Protein 6YXE (pdb70)

InterPro domains:
  IPR001841 Zinc finger, RING-type [PS50089] (41-82)
  IPR001841 Zinc finger, RING-type [SM00184] (41-81)
  IPR001870 B30.2/SPRY domain [PS50188] (305-500)
  IPR003877 SPRY domain [PF00622] (377-482)
  IPR003877 SPRY domain [SM00449] (375-500)
  IPR003879 Butyrophylin-like, SPRY domain [PR01407] (321-338)
  IPR003879 Butyrophylin-like, SPRY domain [PR01407] (338-355)
  IPR003879 Butyrophylin-like, SPRY domain [PR01407] (360-384)
  IPR003879 Butyrophylin-like, SPRY domain [PR01407] (390-403)
  IPR003879 Butyrophylin-like, SPRY domain [PR01407] (434-458)
  IPR003879 Butyrophylin-like, SPRY domain [PR01407] (464-482)
  IPR006574 SPRY-associated [PF13765] (325-373)
  IPR006574 SPRY-associated [SM00589] (322-374)
  IPR013083 Zinc finger, RING/FYVE/PHD-type [G3DSA:3.30.40.10] (24-112)
  IPR013320 Concanavalin A-like lectin/glucanase domain superfamily [SSF49899] (317-498)
  IPR017907 Zinc finger, RING-type, conserved site [PS00518] (56-65)
  IPR043136 B30.2/SPRY domain superfamily [G3DSA:2.60.120.920] (323-500)
  IPR050143 Tripartite motif-containing [PTHR24103] (38-493)

Solvent-accessible surface area: 10892 Å² total; per-residue (Å²): 157,182,98,174,105,85,63,100,58,54,49,87,61,76,33,138,131,10,49,1,55,59,57,119,80,63,12,59,84,1,11,63,0,55,38,38,68,29,0,8,50,65,27,0,58,34,28,18,123,1,70,6,104,45,45,51,0,22,91,58,136,88,124,1,119,110,142,80,24,67,113,32,79,81,18,51,138,84,14,100,141,31,126,139,76,91,126,164,176,109,103,114,48,125,134,8,51,0,56,63,58,116,82,73,14,61,80,0,17,62,1,78,44,37,69,30,0,8,53,65,28,0,48,70,23,21,174,131,89,23,102,77,48,3,0,20,89,49,72,123,106,7,124,112,142,83,29,65,112,30,76,85,16,51,135,83,18,144,78,75,192

Sequence (161 aa):
SITHLPSKVVIQDITMELHCPLCNDWFRDPLMLSCGHNFCEACIQDFWRLQAKETFCPECKMLCQYNNCTFNPVLDKLVEKIKKLPLLKQDITMELHCPLCNDWFRDPLMLSCGHNFCEACIQDFWRLQAKETFCPECKMLCQYNNNCTFNPVLDKLVEKIK

Radius of gyration: 19.83 Å; Cα contacts (8 Å, |Δi|>4): 208; chains: 2; bounding box: 43×44×50 Å

B-factor: mean 54.12, std 20.44, range [28.88, 136.68]

Organism: Homo sapiens (NCBI:txid9606)

Secondary structure (DSSP, 8-state):
--S---HHHHHHHHHHHTB-TTTSSB-SSEEE-TTS-EEEHHHHHHHHHHT-SS-B-TTT--B--GGG-EE-HHHHHHHHHHTT-----/-HHHHHTB-TTTSSB-SSEEE-TTS-EEEHHHHHHHHHHH-SS-B-TTT--B--GGG-EE-HHHHHHHHHH-

Structure (mmCIF, N/CA/C/O backbone):
data_6YXE
#
_entry.id   6YXE
#
_cell.length_a   109.965
_cell.length_b   109.965
_cell.length_c   90.135
_cell.angle_alpha   90.000
_cell.angle_beta   90.000
_cell.angle_gamma   120.000
#
_symmetry.space_group_name_H-M   'H 3 2'
#
loop_
_entity.id
_entity.type
_entity.pdbx_description
1 polymer 'E3 ubiquitin-protein ligase TRIM69'
2 non-polymer 'ZINC ION'
3 water water
#
loop_
_atom_site.group_PDB
_atom_site.id
_atom_site.type_symbol
_atom_site.label_atom_id
_atom_site.label_alt_id
_atom_site.label_comp_id
_atom_site.label_asym_id
_atom_site.label_entity_id
_atom_site.label_seq_id
_atom_site.pdbx_PDB_ins_code
_atom_site.Cartn_x
_atom_site.Cartn_y
_atom_site.Cartn_z
_atom_site.occupancy
_atom_site.B_iso_or_equiv
_atom_site.auth_seq_id
_atom_site.auth_comp_id
_atom_site.auth_asym_id
_atom_site.auth_atom_id
_atom_site.pdbx_PDB_model_num
ATOM 1 N N . SER A 1 40 ? 31.313 26.621 46.350 1.00 85.42 22 SER A N 1
ATOM 2 C CA . SER A 1 40 ? 32.710 26.153 46.572 1.00 85.93 22 SER A CA 1
ATOM 3 C C . SER A 1 40 ? 33.678 27.325 46.841 1.00 85.66 22 SER A C 1
ATOM 4 O O . SER A 1 40 ? 33.589 28.388 46.208 1.00 84.02 22 SER A O 1
ATOM 7 N N . ILE A 1 41 ? 34.621 27.093 47.751 1.00 85.24 23 ILE A N 1
ATOM 8 C CA . ILE A 1 41 ? 35.540 28.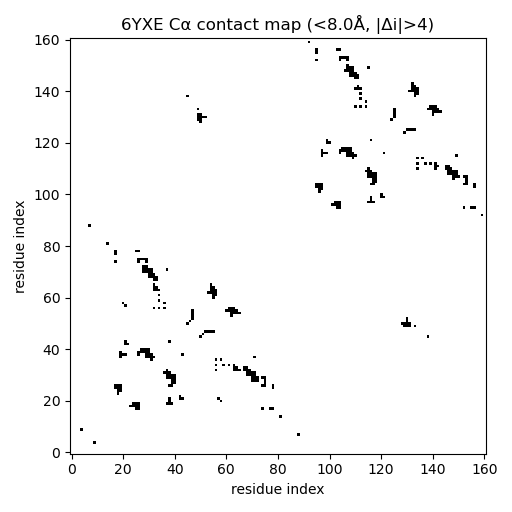112 48.248 1.00 85.45 23 ILE A CA 1
ATOM 9 C C . ILE A 1 41 ? 37.007 27.686 48.047 1.00 83.76 23 ILE A C 1
ATOM 10 O O . ILE A 1 41 ? 37.916 28.186 48.702 1.00 84.36 23 ILE A O 1
ATOM 15 N N . THR A 1 42 ? 37.242 26.795 47.087 1.00 82.26 24 THR A N 1
ATOM 16 C CA . THR A 1 42 ? 38.598 26.346 46.767 1.00 82.09 24 THR A CA 1
ATOM 17 C C . THR A 1 42 ? 39.088 26.989 45.467 1.00 74.85 24 THR A C 1
ATOM 18 O O . THR A 1 42 ? 38.308 27.162 44.536 1.00 70.38 24 THR A O 1
ATOM 22 N N . HIS A 1 43 ? 40.376 27.354 45.438 1.00 73.29 25 HIS A N 1
ATOM 23 C CA . HIS A 1 43 ? 41.060 27.746 44.200 1.00 68.27 25 HIS A CA 1
ATOM 24 C C . HIS A 1 43 ? 41.032 26.570 43.195 1.00 65.22 25 HIS A C 1
ATOM 25 O O . HIS A 1 43 ? 41.059 25.403 43.614 1.00 67.93 25 HIS A O 1
ATOM 32 N N . LEU A 1 44 ? 40.893 26.871 41.901 1.00 58.81 26 LEU A N 1
ATOM 33 C CA . LEU A 1 44 ? 40.820 25.826 40.854 1.00 55.81 26 LEU A CA 1
ATOM 34 C C . LEU A 1 44 ? 41.881 26.064 39.766 1.00 53.07 26 LEU A C 1
ATOM 35 O O . LEU A 1 44 ? 42.196 27.227 39.470 1.00 49.98 26 LEU A O 1
ATOM 40 N N . PRO A 1 45 ? 42.463 24.966 39.190 1.00 52.71 27 PRO A N 1
ATOM 41 C CA . PRO A 1 45 ? 43.414 25.141 38.067 1.00 50.97 27 PRO A CA 1
ATOM 42 C C . PRO A 1 45 ? 42.763 25.863 36.896 1.00 46.24 27 PRO A C 1
ATOM 43 O O . PRO A 1 45 ? 41.628 25.569 36.572 1.00 44.35 27 PRO A O 1
ATOM 47 N N . SER A 1 46 ? 43.459 26.818 36.282 1.00 44.93 28 SER A N 1
ATOM 48 C CA . SER A 1 46 ? 42.903 27.611 35.180 1.00 43.02 28 SER A CA 1
ATOM 49 C C . SER A 1 46 ? 42.240 26.771 34.086 1.00 41.98 28 SER A C 1
ATOM 50 O O . SER A 1 46 ? 41.147 27.061 33.632 1.00 38.71 28 SER A O 1
ATOM 53 N N . LYS A 1 47 ? 42.923 25.704 33.707 1.00 43.22 29 LYS A N 1
ATOM 54 C CA . LYS A 1 47 ? 42.467 24.820 32.669 1.00 43.52 29 LYS A CA 1
ATOM 55 C C . LYS A 1 47 ? 41.193 24.083 33.069 1.00 41.47 29 LYS A C 1
ATOM 56 O O . LYS A 1 47 ? 40.277 23.904 32.249 1.00 38.74 29 LYS A O 1
ATOM 62 N N . VAL A 1 48 ? 41.131 23.692 34.336 1.00 41.67 30 VAL A N 1
ATOM 63 C CA . VAL A 1 48 ? 39.929 23.080 34.883 1.00 40.66 30 VAL A CA 1
ATOM 64 C C . VAL A 1 48 ? 38.752 24.058 34.825 1.00 37.32 30 VAL A C 1
ATOM 65 O O . VAL A 1 48 ? 37.653 23.679 34.421 1.00 35.42 30 VAL A O 1
ATOM 69 N N . VAL A 1 49 ? 38.993 25.324 35.144 1.00 36.26 31 VAL A N 1
ATOM 70 C CA . VAL A 1 49 ? 37.893 26.300 35.112 1.00 34.78 31 VAL A CA 1
ATOM 71 C C . VAL A 1 49 ? 37.390 26.483 33.675 1.00 33.59 31 VAL A C 1
ATOM 72 O O . VAL A 1 49 ? 36.168 26.564 33.419 1.00 31.93 31 VAL A O 1
ATOM 76 N N . ILE A 1 50 ? 38.319 26.565 32.716 1.00 34.46 32 ILE A N 1
ATOM 77 C CA . ILE A 1 50 ? 37.903 26.755 31.320 1.00 33.42 32 ILE A CA 1
ATOM 78 C C . ILE A 1 50 ? 37.075 25.546 30.892 1.00 33.00 32 ILE A C 1
ATOM 79 O O . ILE A 1 50 ? 36.052 25.678 30.277 1.00 31.36 32 ILE A O 1
ATOM 84 N N . GLN A 1 51 ? 37.571 24.358 31.181 1.00 35.90 33 GLN A N 1
ATOM 85 C CA . GLN A 1 51 ? 36.831 23.143 30.880 1.00 37.18 33 GLN A CA 1
ATOM 86 C C . GLN A 1 51 ? 35.446 23.114 31.537 1.00 36.50 33 GLN A C 1
ATOM 87 O O . GLN A 1 51 ? 34.477 22.699 30.884 1.00 35.30 33 GLN A O 1
ATOM 93 N N . ASP A 1 52 ? 35.331 23.541 32.803 1.00 37.74 34 ASP A N 1
ATOM 94 C CA . ASP A 1 52 ? 34.005 23.598 33.470 1.00 38.84 34 ASP A CA 1
ATOM 95 C C . ASP A 1 52 ? 33.059 24.537 32.763 1.00 35.54 34 ASP A C 1
ATOM 96 O O . ASP A 1 52 ? 31.903 24.205 32.526 1.00 33.22 34 ASP A O 1
ATOM 101 N N . ILE A 1 53 ? 33.571 25.706 32.416 1.00 34.63 35 ILE A N 1
ATOM 102 C CA . ILE A 1 53 ? 32.785 26.680 31.650 1.00 33.70 35 ILE A CA 1
ATOM 103 C C . ILE A 1 53 ? 32.312 26.128 30.316 1.00 32.92 35 ILE A C 1
ATOM 104 O O . ILE A 1 53 ? 31.161 26.332 29.913 1.00 31.47 35 ILE A O 1
ATOM 109 N N . THR A 1 54 ? 33.206 25.421 29.654 1.00 33.52 36 THR A N 1
ATOM 110 C CA . THR A 1 54 ? 32.920 24.792 28.361 1.00 33.58 36 THR A CA 1
ATOM 111 C C . THR A 1 54 ? 31.859 23.712 28.481 1.00 34.25 36 THR A C 1
ATOM 112 O O . THR A 1 54 ? 30.980 23.639 27.629 1.00 34.88 36 THR A O 1
ATOM 116 N N . MET A 1 55 ? 31.922 22.874 29.510 1.00 37.00 37 MET A N 1
ATOM 117 C CA . MET A 1 55 ? 30.878 21.847 29.766 1.00 39.68 37 MET A CA 1
ATOM 118 C C . MET A 1 55 ? 29.522 22.543 29.931 1.00 36.93 37 MET A C 1
ATOM 119 O O . MET A 1 55 ? 28.539 22.072 29.402 1.00 36.21 37 MET A O 1
ATOM 124 N N . GLU A 1 56 ? 29.470 23.692 30.597 1.00 34.66 38 GLU A N 1
ATOM 125 C CA . GLU A 1 56 ? 28.203 24.419 30.783 1.00 35.10 38 GLU A CA 1
ATOM 126 C C . GLU A 1 56 ? 27.651 25.004 29.507 1.00 32.77 38 GLU A C 1
ATOM 127 O O . GLU A 1 56 ? 26.486 25.323 29.484 1.00 31.68 38 GLU A O 1
ATOM 133 N N . LEU A 1 57 ? 28.473 25.134 28.457 1.00 31.11 39 LEU A N 1
ATOM 134 C CA . LEU A 1 57 ? 28.016 25.666 27.194 1.00 30.63 39 LEU A CA 1
ATOM 135 C C . LEU A 1 57 ? 27.813 24.567 26.141 1.00 30.81 39 LEU A C 1
ATOM 136 O O . LEU A 1 57 ? 27.668 24.855 24.959 1.00 29.78 39 LEU A O 1
ATOM 141 N N . HIS A 1 58 ? 27.811 23.320 26.596 1.00 31.46 40 HIS A N 1
ATOM 142 C CA . HIS A 1 58 ? 27.513 22.144 25.761 1.00 32.40 40 HIS A CA 1
ATOM 143 C C . HIS A 1 58 ? 26.135 21.594 26.098 1.00 32.46 40 HIS A C 1
ATOM 144 O O . HIS A 1 58 ? 25.778 21.435 27.254 1.00 31.27 40 HIS A O 1
ATOM 151 N N . CYS A 1 59 ? 25.370 21.311 25.045 1.00 33.02 41 CYS A N 1
ATOM 152 C CA . CYS A 1 59 ? 24.055 20.699 25.150 1.00 33.63 41 CYS A CA 1
ATOM 153 C C . CYS A 1 59 ? 24.203 19.245 25.628 1.00 35.98 41 CYS A C 1
ATOM 154 O O . CYS A 1 59 ? 24.960 18.476 25.044 1.00 37.23 41 CYS A O 1
ATOM 157 N N . PRO A 1 60 ? 23.473 18.855 26.695 1.00 37.11 42 PRO A N 1
ATOM 158 C CA . PRO A 1 60 ? 23.588 17.450 27.131 1.00 40.07 42 PRO A CA 1
ATOM 159 C C . PRO A 1 60 ? 22.961 16.415 26.214 1.00 40.92 42 PRO A C 1
ATOM 160 O O . PRO A 1 60 ? 23.263 15.252 26.346 1.00 43.31 42 PRO A O 1
ATOM 164 N N . LEU A 1 61 ? 22.084 16.806 25.317 1.00 40.37 43 LEU A N 1
ATOM 165 C CA . LEU A 1 61 ? 21.482 15.847 24.372 1.00 41.72 43 LEU A CA 1
ATOM 166 C C . LEU A 1 61 ? 22.445 15.502 23.241 1.00 42.13 43 LEU A C 1
ATOM 167 O O . LEU A 1 61 ? 22.617 14.338 22.968 1.00 43.71 43 LEU A O 1
ATOM 172 N N . CYS A 1 62 ? 23.067 16.498 22.607 1.00 40.98 44 CYS A N 1
ATOM 173 C CA . CYS A 1 62 ? 23.976 16.232 21.484 1.00 42.49 44 CYS A CA 1
ATOM 174 C C . CYS A 1 62 ? 25.458 16.259 21.859 1.00 43.31 44 CYS A C 1
ATOM 175 O O . CYS A 1 62 ? 26.285 15.814 21.044 1.00 45.11 44 CYS A O 1
ATOM 178 N N . ASN A 1 63 ? 25.805 16.784 23.043 1.00 42.29 45 ASN A N 1
ATOM 179 C CA . ASN A 1 63 ? 27.204 16.881 23.502 1.00 42.84 45 ASN A CA 1
ATOM 180 C C . ASN A 1 63 ? 28.068 17.803 22.595 1.00 40.81 45 ASN A C 1
ATOM 181 O O . ASN A 1 63 ? 29.279 17.662 22.519 1.00 40.21 45 ASN A O 1
ATOM 186 N N . ASP A 1 64 ? 27.414 18.738 21.908 1.00 38.90 46 ASP A N 1
ATOM 187 C CA . ASP A 1 64 ? 28.062 19.764 21.115 1.00 38.09 46 ASP A CA 1
ATOM 188 C C . ASP A 1 64 ? 27.689 21.099 21.705 1.00 35.44 46 ASP A C 1
ATOM 189 O O . ASP A 1 64 ? 26.879 21.145 22.636 1.00 34.57 46 ASP A O 1
ATOM 194 N N . TRP A 1 65 ? 28.284 22.184 21.179 1.00 33.79 47 TRP A N 1
ATOM 195 C CA . TRP A 1 65 ? 27.973 23.533 21.617 1.00 32.38 47 TRP A CA 1
ATOM 196 C C . TRP A 1 65 ? 26.499 23.813 21.477 1.00 32.95 47 TRP A C 1
ATOM 197 O O . TRP A 1 65 ? 25.922 23.447 20.478 1.00 32.48 47 TRP A O 1
ATOM 208 N N . PHE A 1 66 ? 25.885 24.493 22.436 1.00 32.27 48 PHE A N 1
ATOM 209 C CA . PHE A 1 66 ? 24.492 24.945 22.241 1.00 32.61 48 PHE A CA 1
ATOM 210 C C . PHE A 1 66 ? 24.351 25.658 20.917 1.00 33.62 48 PHE A C 1
ATOM 211 O O . PHE A 1 66 ? 25.188 26.497 20.593 1.00 32.87 48 PHE A O 1
ATOM 219 N N . ARG A 1 67 ? 23.300 25.306 20.164 1.00 34.53 49 ARG A N 1
ATOM 220 C CA . ARG A 1 67 ? 22.883 26.050 18.966 1.00 35.77 49 ARG A CA 1
ATOM 221 C C . ARG A 1 67 ? 21.376 26.379 19.113 1.00 35.03 49 ARG A C 1
ATOM 222 O O . ARG A 1 67 ? 20.556 25.480 19.299 1.00 33.06 49 ARG A O 1
ATOM 224 N N . ASP A 1 68 ? 21.041 27.675 19.104 1.00 34.76 50 ASP A N 1
ATOM 225 C CA . ASP A 1 68 ? 19.667 28.182 19.386 1.00 35.21 50 ASP A CA 1
ATOM 226 C C . ASP A 1 68 ? 19.045 27.505 20.627 1.00 34.07 50 ASP A C 1
ATOM 227 O O . ASP A 1 68 ? 17.970 26.890 20.533 1.00 33.67 50 ASP A O 1
ATOM 232 N N . PRO A 1 69 ? 19.734 27.588 21.775 1.00 32.35 51 PRO A N 1
ATOM 233 C CA . PRO A 1 69 ? 19.289 26.901 22.960 1.00 33.03 51 PRO A CA 1
ATOM 234 C C . PRO A 1 69 ? 17.957 27.435 23.438 1.00 34.21 51 PRO A C 1
ATOM 235 O O . PRO A 1 69 ? 17.719 28.653 23.353 1.00 35.74 51 PRO A O 1
ATOM 239 N N . LEU A 1 70 ? 17.106 26.512 23.862 1.00 34.69 52 LEU A N 1
ATOM 240 C CA . LEU A 1 70 ? 15.884 26.805 24.557 1.00 36.76 52 LEU A CA 1
ATOM 241 C C . LEU A 1 70 ? 16.122 26.460 25.999 1.00 35.64 52 LEU A C 1
ATOM 242 O O . LEU A 1 70 ? 16.731 25.429 26.302 1.00 33.78 52 LEU A O 1
ATOM 247 N N . MET A 1 71 ? 15.554 27.281 26.867 1.00 37.29 53 MET A N 1
ATOM 248 C CA . MET A 1 71 ? 15.484 26.996 28.285 1.00 38.71 53 MET A CA 1
ATOM 249 C C . MET A 1 71 ? 14.100 26.480 28.630 1.00 40.81 53 MET A C 1
ATOM 250 O O . MET A 1 71 ? 13.115 27.095 28.247 1.00 41.02 53 MET A O 1
ATOM 255 N N . LEU A 1 72 ? 14.044 25.376 29.379 1.00 42.31 54 LEU A N 1
ATOM 256 C CA . LEU A 1 72 ? 12.774 24.803 29.803 1.00 46.27 54 LEU A CA 1
ATOM 257 C C . LEU A 1 72 ? 12.401 25.399 31.136 1.00 48.75 54 LEU A C 1
ATOM 258 O O . LEU A 1 72 ? 13.217 26.108 31.764 1.00 48.22 54 LEU A O 1
ATOM 263 N N . SER A 1 73 ? 11.186 25.085 31.575 1.00 51.15 55 SER A N 1
ATOM 264 C CA . SER A 1 73 ? 10.635 25.650 32.799 1.00 55.50 55 SER A CA 1
ATOM 265 C C . SER A 1 73 ? 11.501 25.359 34.043 1.00 54.63 55 SER A C 1
ATOM 266 O O . SER A 1 73 ? 11.465 26.117 35.002 1.00 57.72 55 SER A O 1
ATOM 269 N N . CYS A 1 74 ? 12.230 24.248 34.028 1.00 51.85 56 CYS A N 1
ATOM 270 C CA . CYS A 1 74 ? 13.115 23.894 35.124 1.00 52.01 56 CYS A CA 1
ATOM 271 C C . CYS A 1 74 ? 14.439 24.679 35.133 1.00 49.16 56 CYS A C 1
ATOM 272 O O . CYS A 1 74 ? 15.144 24.594 36.101 1.00 51.31 56 CYS A O 1
ATOM 275 N N . GLY A 1 75 ? 14.791 25.397 34.068 1.00 45.86 57 GLY A N 1
ATOM 276 C CA . G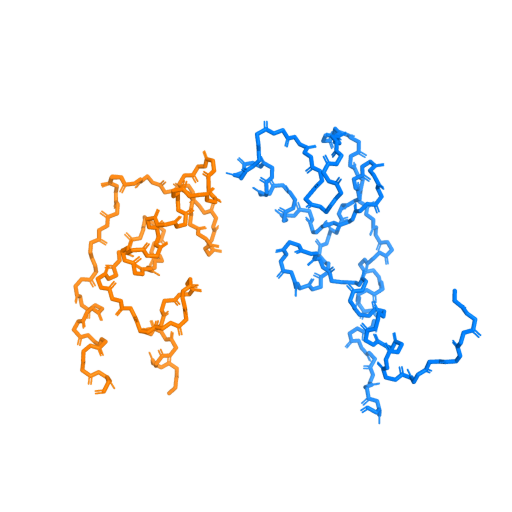LY A 1 75 ? 16.046 26.130 33.990 1.00 43.05 57 GLY A CA 1
ATOM 277 C C . GLY A 1 75 ? 17.162 25.469 33.198 1.00 40.12 57 GLY A C 1
ATOM 278 O O . GLY A 1 75 ? 18.190 26.125 32.918 1.00 37.58 57 GLY A O 1
ATOM 279 N N . HIS A 1 76 ? 16.981 24.190 32.828 1.00 40.65 58 HIS A N 1
ATOM 280 C CA . HIS A 1 76 ? 17.901 23.524 31.906 1.00 39.16 58 HIS A CA 1
ATOM 281 C C . HIS A 1 76 ? 17.709 23.968 30.453 1.00 37.14 58 HIS A C 1
ATOM 282 O O . HIS A 1 76 ? 16.626 24.372 30.040 1.00 37.80 58 HIS A O 1
ATOM 289 N N . ASN A 1 77 ? 18.805 23.879 29.722 1.00 34.75 59 ASN A N 1
ATOM 290 C CA . ASN A 1 77 ? 18.961 24.378 28.361 1.00 33.09 59 ASN A CA 1
ATOM 291 C C . ASN A 1 77 ? 19.360 23.227 27.442 1.00 32.45 59 ASN A C 1
ATOM 292 O O . ASN A 1 77 ? 20.143 22.357 27.838 1.00 32.32 59 ASN A O 1
ATOM 297 N N . PHE A 1 78 ? 18.831 23.252 26.223 1.00 32.43 60 PHE A N 1
ATOM 298 C CA . PHE A 1 78 ? 19.152 22.281 25.146 1.00 32.70 60 PHE A CA 1
ATOM 299 C C . PHE A 1 78 ? 19.051 22.999 23.819 1.00 31.56 60 PHE A C 1
ATOM 300 O O . PHE A 1 78 ? 18.221 23.911 23.707 1.00 32.52 60 PHE A O 1
ATOM 308 N N . CYS A 1 79 ? 19.802 22.582 22.802 1.00 30.54 61 CYS A N 1
ATOM 309 C CA . CYS A 1 79 ? 19.568 23.117 21.446 1.00 31.04 61 CYS A CA 1
ATOM 310 C C . CYS A 1 79 ? 18.082 22.981 21.125 1.00 31.82 61 CYS A C 1
ATOM 311 O O . CYS A 1 79 ? 17.464 21.975 21.468 1.00 32.23 61 CYS A O 1
ATOM 314 N N . GLU A 1 80 ? 17.506 23.990 20.500 1.00 32.33 62 GLU A N 1
ATOM 315 C CA . GLU A 1 80 ? 16.114 23.922 20.079 1.00 34.62 62 GLU A CA 1
ATOM 316 C C . GLU A 1 80 ? 15.796 22.627 19.335 1.00 34.84 62 GLU A C 1
ATOM 317 O O . GLU A 1 80 ? 14.833 21.952 19.675 1.00 35.71 62 GLU A O 1
ATOM 323 N N . ALA A 1 81 ? 16.600 22.292 18.328 1.00 33.83 63 ALA A N 1
ATOM 324 C CA . ALA A 1 81 ? 16.419 21.089 17.508 1.00 34.79 63 ALA A CA 1
ATOM 325 C C . ALA A 1 81 ? 16.511 19.806 18.325 1.00 34.90 63 ALA A C 1
ATOM 326 O O . ALA A 1 81 ? 15.741 18.870 18.113 1.00 34.97 63 ALA A O 1
ATOM 328 N N . CYS A 1 82 ? 17.411 19.800 19.310 1.00 34.49 64 CYS A N 1
ATOM 329 C CA . CYS A 1 82 ? 17.655 18.632 20.144 1.00 35.23 64 CYS A CA 1
ATOM 330 C C . CYS A 1 82 ? 16.467 18.331 21.034 1.00 36.61 64 CYS A C 1
ATOM 331 O O . CYS A 1 82 ? 15.982 17.209 21.074 1.00 38.86 64 CYS A O 1
ATOM 334 N N . ILE A 1 83 ? 15.968 19.333 21.745 1.00 37.11 65 ILE A N 1
ATOM 335 C CA . ILE A 1 83 ? 14.855 19.088 22.657 1.00 38.55 65 ILE A CA 1
ATOM 336 C C . ILE A 1 83 ? 13.549 18.824 21.881 1.00 39.88 65 ILE A C 1
ATOM 337 O O . ILE A 1 83 ? 12.769 17.955 22.262 1.00 40.27 65 ILE A O 1
ATOM 342 N N . GLN A 1 84 ? 13.328 19.547 20.787 1.00 40.29 66 GLN A N 1
ATOM 343 C CA . GLN A 1 84 ? 12.176 19.264 19.912 1.00 42.29 66 GLN A CA 1
ATOM 344 C C . GLN A 1 84 ? 12.191 17.847 19.367 1.00 42.42 66 GLN A C 1
ATOM 345 O O . GLN A 1 84 ? 11.153 17.191 19.386 1.00 43.93 66 GLN A O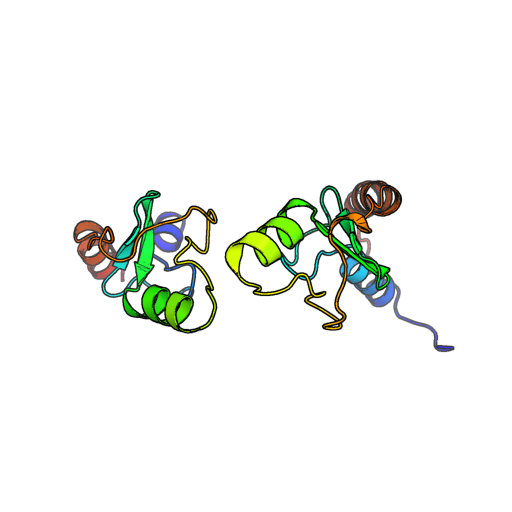 1
ATOM 351 N N . ASP A 1 85 ? 13.349 17.358 18.907 1.00 40.05 67 ASP A N 1
ATOM 352 C CA . ASP A 1 85 ? 13.420 15.977 18.412 1.00 40.63 67 ASP A CA 1
ATOM 353 C C . ASP A 1 85 ? 13.250 14.959 19.529 1.00 41.29 67 ASP A C 1
ATOM 354 O O . ASP A 1 85 ? 12.571 13.976 19.328 1.00 42.58 67 ASP A O 1
ATOM 359 N N . PHE A 1 86 ? 13.856 15.203 20.687 1.00 40.86 68 PHE A N 1
ATOM 360 C CA . PHE A 1 86 ? 13.679 14.355 21.883 1.00 42.79 68 PHE A CA 1
ATOM 361 C C . PHE A 1 86 ? 12.217 14.172 22.234 1.00 44.21 68 PHE A C 1
ATOM 362 O O . PHE A 1 86 ? 11.734 13.037 22.367 1.00 46.30 68 PHE A O 1
ATOM 370 N N . TRP A 1 87 ? 11.491 15.272 22.297 1.00 43.98 69 TRP A N 1
ATOM 371 C CA . TRP A 1 87 ? 10.062 15.231 22.602 1.00 47.00 69 TRP A CA 1
ATOM 372 C C . TRP A 1 87 ? 9.185 14.622 21.494 1.00 47.64 69 TRP A C 1
ATOM 373 O O . TRP A 1 87 ? 8.285 13.838 21.775 1.00 49.31 69 TRP A O 1
ATOM 384 N N . ARG A 1 88 ? 9.491 14.951 20.254 1.00 45.24 70 ARG A N 1
ATOM 385 C CA . ARG A 1 88 ? 8.728 14.437 19.117 1.00 46.51 70 ARG A CA 1
ATOM 386 C C . ARG A 1 88 ? 8.967 12.935 18.958 1.00 47.97 70 ARG A C 1
ATOM 387 O O . ARG A 1 88 ? 8.071 12.182 18.627 1.00 49.71 70 ARG A O 1
ATOM 395 N N . LEU A 1 89 ? 10.205 12.501 19.183 1.00 47.86 71 LEU A N 1
ATOM 396 C CA . LEU A 1 89 ? 10.642 11.162 18.797 1.00 50.52 71 LEU A CA 1
ATOM 397 C C . LEU A 1 89 ? 10.820 10.128 19.896 1.00 53.87 71 LEU A C 1
ATOM 398 O O . LEU A 1 89 ? 10.527 8.968 19.649 1.00 56.44 71 LEU A O 1
ATOM 403 N N . GLN A 1 90 ? 11.297 10.532 21.071 1.00 54.86 72 GLN A N 1
ATOM 404 C CA . GLN A 1 90 ? 11.700 9.597 22.129 1.00 58.96 72 GLN A CA 1
ATOM 405 C C . GLN A 1 90 ? 10.807 9.618 23.376 1.00 63.07 72 GLN A C 1
ATOM 406 O O . GLN A 1 90 ? 10.660 8.577 24.017 1.00 67.12 72 GLN A O 1
ATOM 412 N N . ALA A 1 91 ? 10.167 10.760 23.680 1.00 63.54 73 ALA A N 1
ATOM 413 C CA . ALA A 1 91 ? 9.521 10.977 24.971 1.00 64.49 73 ALA A CA 1
ATOM 414 C C . ALA A 1 91 ? 8.002 11.117 24.868 1.00 67.34 73 ALA A C 1
ATOM 415 O O . ALA A 1 91 ? 7.507 11.822 23.990 1.00 66.44 73 ALA A O 1
ATOM 417 N N . LYS A 1 92 ? 7.294 10.425 25.779 1.00 71.88 74 LYS A N 1
ATOM 418 C CA . LYS A 1 92 ? 5.827 10.312 25.796 1.00 74.23 74 LYS A CA 1
ATOM 419 C C . LYS A 1 92 ? 5.160 11.531 26.457 1.00 74.23 74 LYS A C 1
ATOM 420 O O . LYS A 1 92 ? 3.979 11.784 26.230 1.00 77.17 74 LYS A O 1
ATOM 422 N N . GLU A 1 93 ? 5.919 12.269 27.277 1.00 71.24 75 GLU A N 1
ATOM 423 C CA . GLU A 1 93 ? 5.474 13.543 27.839 1.00 70.98 75 GLU A CA 1
ATOM 424 C C . GLU A 1 93 ? 6.638 14.521 27.685 1.00 66.65 75 GLU A C 1
ATOM 425 O O . GLU A 1 93 ? 7.783 14.103 27.615 1.00 64.20 75 GLU A O 1
ATOM 427 N N . THR A 1 94 ? 6.357 15.824 27.675 1.00 65.57 76 THR A N 1
ATOM 428 C CA . THR A 1 94 ? 7.391 16.795 27.549 1.00 62.68 76 THR A CA 1
ATOM 429 C C . THR A 1 94 ? 8.136 17.045 28.861 1.00 62.46 76 THR A C 1
ATOM 430 O O . THR A 1 94 ? 7.990 18.099 29.474 1.00 61.88 76 THR A O 1
ATOM 434 N N . PHE A 1 95 ? 8.979 16.084 29.251 1.00 62.22 77 PHE A N 1
ATOM 435 C CA . PHE A 1 95 ? 9.819 16.219 30.431 1.00 62.60 77 PHE A CA 1
ATOM 436 C C . PHE A 1 95 ? 11.266 16.619 30.081 1.00 59.01 77 PHE A C 1
ATOM 437 O O . PHE A 1 95 ? 11.740 16.453 28.947 1.00 57.60 77 PHE A O 1
ATOM 445 N N . CYS A 1 96 ? 11.965 17.155 31.070 1.00 58.50 78 CYS A N 1
ATOM 446 C CA . CYS A 1 96 ? 13.362 17.526 30.919 1.00 55.04 78 CYS A CA 1
ATOM 447 C C . CYS A 1 96 ? 14.220 16.270 30.985 1.00 56.30 78 CYS A C 1
ATOM 448 O O . CYS A 1 96 ? 14.158 15.543 31.949 1.00 59.36 78 CYS A O 1
ATOM 451 N N . PRO A 1 97 ? 15.020 16.009 29.944 1.00 56.41 79 PRO A N 1
ATOM 452 C CA . PRO A 1 97 ? 15.954 14.877 29.973 1.00 57.72 79 PRO A CA 1
ATOM 453 C C . PRO A 1 97 ? 16.930 14.873 31.144 1.00 59.02 79 PRO A C 1
ATOM 454 O O . PRO A 1 97 ? 17.381 13.812 31.487 1.00 62.53 79 PRO A O 1
ATOM 458 N N . GLU A 1 98 ? 17.304 16.034 31.692 1.00 59.75 80 GLU A N 1
ATOM 459 C CA . GLU A 1 98 ? 18.241 16.094 32.833 1.00 62.13 80 GLU A CA 1
ATOM 460 C C . GLU A 1 98 ? 17.586 15.805 34.163 1.00 63.63 80 GLU A C 1
ATOM 461 O O . GLU A 1 98 ? 17.994 14.891 34.848 1.00 66.02 80 GLU A O 1
ATOM 467 N N . CYS A 1 99 ? 16.598 16.608 34.526 1.00 62.51 81 CYS A N 1
ATOM 468 C CA . CYS A 1 99 ? 15.975 16.527 35.863 1.00 65.72 81 CYS A CA 1
ATOM 469 C C . CYS A 1 99 ? 14.642 15.807 35.885 1.00 68.75 81 CYS A C 1
ATOM 470 O O . CYS A 1 99 ? 14.098 15.598 36.942 1.00 72.39 81 CYS A O 1
ATOM 473 N N . LYS A 1 100 ? 14.117 15.442 34.719 1.00 69.19 82 LYS A N 1
ATOM 474 C CA . LYS A 1 100 ? 12.872 14.658 34.608 1.00 73.34 82 LYS A CA 1
ATOM 475 C C . LYS A 1 100 ? 11.611 15.414 34.975 1.00 74.72 82 LYS A C 1
ATOM 476 O O . LYS A 1 100 ? 10.555 14.842 34.963 1.00 75.80 82 LYS A O 1
ATOM 482 N N . MET A 1 101 ? 11.701 16.706 35.268 1.00 75.22 83 MET A N 1
ATOM 483 C CA . MET A 1 101 ? 10.510 17.486 35.598 1.00 78.43 83 MET A CA 1
ATOM 484 C C . MET A 1 101 ? 9.623 17.711 34.366 1.00 76.76 83 MET A C 1
ATOM 485 O O . MET A 1 101 ? 10.117 17.883 33.238 1.00 71.52 83 MET A O 1
ATOM 490 N N . LEU A 1 102 ? 8.319 17.748 34.598 1.00 79.47 84 LEU A N 1
ATOM 491 C CA . LEU A 1 102 ? 7.346 17.924 33.537 1.00 80.46 84 LEU A CA 1
ATOM 492 C C . LEU A 1 102 ? 7.285 19.409 33.174 1.00 79.42 84 LEU A C 1
ATOM 493 O O . LEU A 1 102 ? 6.771 20.264 33.898 1.00 83.87 84 LEU A O 1
ATOM 498 N N . CYS A 1 103 ? 7.826 19.705 32.013 1.00 76.16 85 CYS A N 1
ATOM 499 C CA . CYS A 1 103 ? 7.808 21.056 31.492 1.00 75.19 85 CYS A CA 1
ATOM 500 C C . CYS A 1 103 ? 6.628 21.108 30.547 1.00 76.26 85 CYS A C 1
ATOM 501 O O . CYS A 1 103 ? 6.227 20.088 30.005 1.00 76.16 85 CYS A O 1
ATOM 504 N N . GLN A 1 104 ? 6.046 22.286 30.368 1.00 78.17 86 GLN A N 1
ATOM 505 C CA . GLN A 1 104 ? 5.136 22.501 29.256 1.00 79.91 86 GLN A CA 1
ATOM 506 C C . GLN A 1 104 ? 5.886 23.148 28.101 1.00 76.58 86 GLN A C 1
ATOM 507 O O . GLN A 1 104 ? 6.606 24.144 28.303 1.00 73.06 86 GLN A O 1
ATOM 513 N N . TYR A 1 105 ? 5.686 22.591 26.898 1.00 78.36 87 TYR A N 1
ATOM 514 C CA . TYR A 1 105 ? 6.297 23.093 25.658 1.00 75.83 87 TYR A CA 1
ATOM 515 C C . TYR A 1 105 ? 6.171 24.599 25.494 1.00 74.23 87 TYR A C 1
ATOM 516 O O . TYR A 1 105 ? 7.148 25.260 25.185 1.00 71.98 87 TYR A O 1
ATOM 525 N N . ASN A 1 106 ? 4.981 25.135 25.703 1.00 76.22 88 ASN A N 1
ATOM 526 C CA . ASN A 1 106 ? 4.722 26.583 25.536 1.00 77.57 88 ASN A CA 1
ATOM 527 C C . ASN A 1 106 ? 5.401 27.493 26.548 1.00 75.78 88 ASN A C 1
ATOM 528 O O . ASN A 1 106 ? 5.385 28.702 26.366 1.00 76.88 88 ASN A O 1
ATOM 533 N N . ASN A 1 107 ? 5.980 26.930 27.605 1.00 74.29 89 ASN A N 1
ATOM 534 C CA . ASN A 1 107 ? 6.801 27.710 28.538 1.00 73.88 89 ASN A CA 1
ATOM 535 C C . ASN A 1 107 ? 8.287 27.810 28.165 1.00 68.14 89 ASN A C 1
ATOM 536 O O . ASN A 1 107 ? 8.996 28.590 28.760 1.00 66.03 89 ASN A O 1
ATOM 541 N N . CYS A 1 108 ? 8.741 27.042 27.186 1.00 64.06 90 CYS A N 1
ATOM 542 C CA . CYS A 1 108 ? 10.119 27.133 26.720 1.00 60.36 90 CYS A CA 1
ATOM 543 C C . CYS A 1 108 ? 10.398 28.513 26.177 1.00 58.61 90 CYS A C 1
ATOM 544 O O . CYS A 1 108 ? 9.524 29.147 25.600 1.00 61.60 90 CYS A O 1
ATOM 547 N N . THR A 1 109 ? 11.633 28.956 26.347 1.00 53.28 91 THR A N 1
ATOM 548 C CA . THR A 1 109 ? 12.066 30.262 25.891 1.00 53.31 91 THR A CA 1
ATOM 549 C C . THR A 1 109 ? 13.491 30.169 25.313 1.00 47.12 91 THR A C 1
ATOM 550 O O . THR A 1 109 ? 14.302 29.368 25.775 1.00 43.40 91 THR A O 1
ATOM 554 N N . PHE A 1 110 ? 13.781 30.975 24.305 1.00 44.52 92 PHE A N 1
ATOM 555 C CA . PHE A 1 110 ? 15.126 31.068 23.771 1.00 41.80 92 PHE A CA 1
ATOM 556 C C . PHE A 1 110 ? 16.032 31.679 24.818 1.00 39.45 92 PHE A C 1
ATOM 557 O O . PHE A 1 110 ? 15.585 32.496 25.587 1.00 42.47 92 PHE A O 1
ATOM 565 N N . ASN A 1 111 ? 17.277 31.224 24.864 1.00 35.71 93 ASN A N 1
ATOM 566 C CA . ASN A 1 111 ? 18.244 31.732 25.816 1.00 34.13 93 ASN A CA 1
ATOM 567 C C . ASN A 1 111 ? 19.410 32.306 25.011 1.00 32.19 93 ASN A C 1
ATOM 568 O O . ASN A 1 111 ? 20.448 31.666 24.919 1.00 30.59 93 ASN A O 1
ATOM 573 N N . PRO A 1 112 ? 19.234 33.510 24.411 1.00 34.08 94 PRO A N 1
ATOM 574 C CA . PRO A 1 112 ? 20.263 34.065 23.514 1.00 34.24 94 PRO A CA 1
ATOM 575 C C . PRO A 1 112 ? 21.615 34.335 24.135 1.00 34.07 94 PRO A C 1
ATOM 576 O O . PRO A 1 112 ? 22.654 34.277 23.424 1.00 33.59 94 PRO A O 1
ATOM 580 N N . VAL A 1 113 ? 21.672 34.600 25.455 1.00 33.95 95 VAL A N 1
ATOM 581 C CA . VAL A 1 113 ? 22.970 34.818 26.080 1.00 32.43 95 VAL A CA 1
ATOM 582 C C . VAL A 1 113 ? 23.896 33.637 25.854 1.00 30.33 95 VAL A C 1
ATOM 583 O O . VAL A 1 113 ? 25.107 33.827 25.741 1.00 28.88 95 VAL A O 1
ATOM 587 N N . LEU A 1 114 ? 23.349 32.414 25.803 1.00 30.77 96 LEU A N 1
ATOM 588 C CA . LEU A 1 114 ? 24.196 31.219 25.598 1.00 30.25 96 LEU A CA 1
ATOM 589 C C . LEU A 1 114 ? 24.833 31.173 24.200 1.00 31.01 96 LEU A C 1
ATOM 590 O O . LEU A 1 114 ? 25.994 30.819 24.059 1.00 29.83 96 LEU A O 1
ATOM 595 N N . ASP A 1 115 ? 24.103 31.599 23.193 1.00 32.84 97 ASP A N 1
ATOM 596 C CA . ASP A 1 115 ? 24.696 31.758 21.832 1.00 34.44 97 ASP A CA 1
ATOM 597 C C . ASP A 1 115 ? 25.871 32.703 21.838 1.00 34.04 97 ASP A C 1
ATOM 598 O O . ASP A 1 115 ? 26.903 32.403 21.241 1.00 31.90 97 ASP A O 1
ATOM 603 N N . LYS A 1 116 ? 25.716 33.841 22.509 1.00 34.62 98 LYS A N 1
ATOM 604 C CA . LYS A 1 116 ? 26.814 34.820 22.591 1.00 36.61 98 LYS A CA 1
ATOM 605 C C . LYS A 1 116 ? 28.036 34.266 23.318 1.00 35.04 98 LYS A C 1
ATOM 606 O O . LYS A 1 116 ? 29.157 34.481 22.887 1.00 34.19 98 LYS A O 1
ATOM 612 N N . LEU A 1 117 ? 27.812 33.530 24.404 1.00 33.96 99 LEU A N 1
ATOM 613 C CA . LEU A 1 117 ? 28.922 32.935 25.165 1.00 33.27 99 LEU A CA 1
ATOM 614 C C . LEU A 1 117 ? 29.625 31.827 24.387 1.00 32.88 99 LEU A C 1
ATOM 615 O O . LEU A 1 117 ? 30.856 31.738 24.414 1.00 32.58 99 LEU A O 1
ATOM 620 N N . VAL A 1 118 ? 28.863 30.999 23.674 1.00 32.05 100 VAL A N 1
ATOM 621 C CA . VAL A 1 118 ? 29.439 29.985 22.770 1.00 32.37 100 VAL A CA 1
ATOM 622 C C . VAL A 1 118 ? 30.335 30.644 21.721 1.00 33.97 100 VAL A C 1
ATOM 623 O O . VAL A 1 118 ? 31.478 30.219 21.532 1.00 34.08 100 VAL A O 1
ATOM 627 N N . GLU A 1 119 ? 29.826 31.673 21.050 1.00 36.05 101 GLU A N 1
ATOM 628 C CA . GLU A 1 119 ? 30.603 32.367 20.018 1.00 38.89 101 GLU A CA 1
ATOM 629 C C . GLU A 1 119 ? 31.947 32.884 20.568 1.00 38.08 101 GLU A C 1
ATOM 630 O O . GLU A 1 119 ? 32.988 32.752 19.922 1.00 36.80 101 GLU A O 1
ATOM 636 N N . LYS A 1 120 ? 31.911 33.464 21.759 1.00 36.44 102 LYS A N 1
ATOM 637 C CA . LYS A 1 120 ? 33.073 34.095 22.335 1.00 38.12 102 LYS A CA 1
ATOM 638 C C . LYS A 1 120 ? 34.089 33.088 22.791 1.00 35.81 102 LYS A C 1
ATOM 639 O O . LYS A 1 120 ? 35.273 33.246 22.506 1.00 35.86 102 LYS A O 1
ATOM 645 N N . ILE A 1 121 ? 33.649 32.050 23.488 1.00 34.23 103 ILE A N 1
ATOM 646 C CA . ILE A 1 121 ? 34.593 31.106 24.076 1.00 34.12 103 ILE A CA 1
ATOM 647 C C . ILE A 1 121 ? 35.284 30.178 23.066 1.00 33.97 103 ILE A C 1
ATOM 648 O O . ILE A 1 121 ? 36.455 29.769 23.256 1.00 32.64 103 ILE A O 1
ATOM 653 N N . LYS A 1 122 ? 34.585 29.888 21.967 1.00 33.46 104 LYS A N 1
ATOM 654 C CA . LYS A 1 122 ? 35.240 29.207 20.829 1.00 35.57 104 LYS A CA 1
ATOM 655 C C . LYS A 1 122 ? 36.418 29.966 20.247 1.00 36.49 104 LYS A C 1
ATOM 656 O O . LYS A 1 122 ? 37.276 29.370 19.592 1.00 38.81 104 LYS A O 1
ATOM 662 N N . LYS A 1 123 ? 36.425 31.287 20.433 1.00 36.72 105 LYS A N 1
ATOM 663 C CA . LYS A 1 123 ? 37.543 32.140 19.997 1.00 39.36 105 LYS A CA 1
ATOM 664 C C . LYS A 1 123 ? 38.633 32.273 21.016 1.00 38.22 105 LYS A C 1
ATOM 665 O O . LYS A 1 123 ? 39.624 32.959 20.749 1.00 39.18 105 LYS A O 1
ATOM 671 N N . LEU A 1 124 ? 38.468 31.654 22.183 1.00 36.44 106 LEU A N 1
ATOM 672 C CA . LEU A 1 124 ? 39.481 31.768 23.244 1.00 37.23 106 LEU A CA 1
ATOM 673 C C . LEU A 1 124 ? 40.723 30.906 22.917 1.00 39.20 106 LEU A C 1
ATOM 674 O O . LEU A 1 124 ? 40.615 29.716 22.814 1.00 39.96 106 LEU A O 1
ATOM 679 N N . PRO A 1 125 ? 41.897 31.519 22.745 1.00 40.98 107 PRO A N 1
ATOM 680 C CA . PRO A 1 125 ? 43.135 30.720 22.665 1.00 44.55 107 PRO A CA 1
ATOM 681 C C . PRO A 1 125 ? 43.382 29.934 23.958 1.00 42.90 107 PRO A C 1
ATOM 682 O O . PRO A 1 125 ? 43.299 30.495 24.979 1.00 40.52 107 PRO A O 1
ATOM 686 N N . LEU A 1 126 ? 43.649 28.641 23.890 1.00 44.99 108 LEU A N 1
ATOM 687 C CA . LEU A 1 126 ? 43.880 27.852 25.092 1.00 46.21 108 LEU A CA 1
ATOM 688 C C . LEU A 1 126 ? 45.393 27.843 25.279 1.00 50.01 108 LEU A C 1
ATOM 689 O O . LEU A 1 126 ? 46.131 27.194 24.532 1.00 51.10 108 LEU A O 1
ATOM 694 N N . LEU A 1 127 ? 45.864 28.629 26.233 1.00 51.25 109 LEU A N 1
ATOM 695 C CA . LEU A 1 127 ? 47.299 28.848 26.340 1.00 56.31 109 LEU A CA 1
ATOM 696 C C . LEU A 1 127 ? 47.932 27.834 27.287 1.00 57.75 109 LEU A C 1
ATOM 697 O O . LEU A 1 127 ? 49.153 27.670 27.291 1.00 59.80 109 LEU A O 1
ATOM 702 N N . LYS A 1 128 ? 47.100 27.168 28.087 1.00 56.28 110 LYS A N 1
ATOM 703 C CA . LYS A 1 128 ? 47.486 25.931 28.756 1.00 59.67 110 LYS A CA 1
ATOM 704 C C . LYS A 1 128 ? 46.650 24.835 28.137 1.00 58.97 110 LYS A C 1
ATOM 705 O O . LYS A 1 128 ? 47.106 23.707 28.050 1.00 59.57 110 LYS A O 1
ATOM 712 N N . GLN B 1 51 ? 42.022 5.185 5.640 1.00 129.16 33 GLN B N 1
ATOM 713 C CA . GLN B 1 51 ? 41.274 5.553 6.880 1.00 123.92 33 GLN B CA 1
ATOM 714 C C . GLN B 1 51 ? 39.859 6.062 6.578 1.00 115.70 33 GLN B C 1
ATOM 715 O O . GLN B 1 51 ? 38.914 5.699 7.279 1.00 110.80 33 GLN B O 1
ATOM 717 N N . ASP B 1 52 ? 39.707 6.874 5.532 1.00 115.60 34 ASP B N 1
ATOM 718 C CA . ASP B 1 52 ? 38.369 7.362 5.097 1.00 109.49 34 ASP B CA 1
ATOM 719 C C . ASP B 1 52 ? 37.453 6.210 4.731 1.00 102.53 34 ASP B C 1
ATOM 720 O O . ASP B 1 52 ? 36.296 6.148 5.147 1.00 97.41 34 ASP B O 1
ATOM 725 N N . ILE B 1 53 ? 37.998 5.285 3.955 1.00 104.18 35 ILE B N 1
ATOM 726 C CA . ILE B 1 53 ? 37.272 4.094 3.544 1.00 100.43 35 ILE B CA 1
ATOM 727 C C . ILE B 1 53 ? 36.832 3.263 4.741 1.00 97.11 35 ILE B C 1
ATOM 728 O O . ILE B 1 53 ? 35.684 2.782 4.790 1.00 92.63 35 ILE B O 1
ATOM 733 N N . THR B 1 54 ? 37.740 3.123 5.704 1.00 100.14 36 THR B N 1
ATOM 734 C CA . THR B 1 54 ? 37.499 2.379 6.927 1.00 98.35 36 THR B CA 1
ATOM 735 C C . THR B 1 54 ? 36.381 3.004 7.770 1.00 92.91 36 THR B C 1
ATOM 736 O O . THR B 1 54 ? 35.509 2.274 8.284 1.00 89.01 36 THR B O 1
ATOM 740 N N . MET B 1 55 ? 36.389 4.336 7.899 1.00 94.47 37 MET B N 1
ATOM 741 C CA . MET B 1 55 ? 35.324 5.048 8.629 1.00 90.28 37 MET B CA 1
ATOM 742 C C . MET B 1 55 ? 33.972 4.742 7.993 1.00 83.81 37 MET B C 1
ATOM 743 O O . MET B 1 55 ? 32.992 4.500 8.717 1.00 80.20 37 MET B O 1
ATOM 748 N N . GLU B 1 56 ? 33.921 4.691 6.653 1.00 82.02 38 GLU B N 1
ATOM 749 C CA . GLU B 1 56 ? 32.653 4.409 5.967 1.00 75.25 38 GLU B CA 1
ATOM 750 C C . GLU B 1 56 ? 32.141 3.008 6.158 1.00 69.74 38 GLU B C 1
ATOM 751 O O . GLU B 1 56 ? 30.966 2.777 5.918 1.00 65.90 38 GLU B O 1
ATOM 757 N N . LEU B 1 57 ? 32.985 2.085 6.600 1.00 71.15 39 LEU B N 1
ATOM 758 C CA . LEU B 1 57 ? 32.559 0.710 6.827 1.00 69.20 39 LEU B CA 1
ATOM 759 C C . LEU B 1 57 ? 32.361 0.387 8.301 1.00 67.10 39 LEU B C 1
ATOM 760 O O . LEU B 1 57 ? 32.255 -0.798 8.662 1.00 65.24 39 LEU B O 1
ATOM 765 N N . HIS B 1 58 ? 32.305 1.438 9.129 1.00 66.30 40 HIS B N 1
ATOM 766 C CA . HIS B 1 58 ? 31.991 1.305 10.554 1.00 66.34 40 HIS B CA 1
ATOM 767 C C . HIS B 1 58 ? 30.556 1.752 10.870 1.00 60.84 40 HIS B C 1
ATOM 768 O O . HIS B 1 58 ? 30.133 2.806 10.445 1.00 59.54 40 HIS B O 1
ATOM 775 N N . CYS B 1 59 ? 29.823 0.915 11.598 1.00 59.90 41 CYS B N 1
ATOM 776 C CA . CYS B 1 59 ? 28.475 1.222 12.085 1.00 56.20 41 CYS B CA 1
ATOM 777 C C . CYS B 1 59 ? 28.509 2.363 13.098 1.00 57.01 41 CYS B C 1
ATOM 778 O O . CYS B 1 59 ? 29.272 2.288 14.040 1.00 59.33 41 CYS B O 1
ATOM 781 N N . PRO B 1 60 ? 27.707 3.436 12.896 1.00 54.95 42 PRO B N 1
ATOM 782 C CA . PRO B 1 60 ? 27.783 4.539 13.868 1.00 55.47 42 PRO B CA 1
ATOM 783 C C . PRO B 1 60 ? 27.212 4.238 15.263 1.00 55.74 42 PRO B C 1
ATOM 784 O O . PRO B 1 60 ? 27.500 4.984 16.180 1.00 57.63 42 PRO B O 1
ATOM 788 N N . LEU B 1 61 ? 26.398 3.190 15.415 1.00 53.75 43 LEU B N 1
ATOM 789 C CA . LEU B 1 61 ? 25.835 2.857 16.720 1.00 53.33 43 LEU B CA 1
ATOM 790 C C . LEU B 1 61 ? 26.879 2.160 17.589 1.00 57.64 43 LEU B C 1
ATOM 791 O O . LEU B 1 61 ? 27.055 2.548 18.730 1.00 59.59 43 LEU B O 1
ATOM 796 N N . CYS B 1 62 ? 27.571 1.147 17.056 1.00 58.41 44 CYS B N 1
ATOM 797 C CA . CYS B 1 62 ? 28.573 0.418 17.820 1.00 62.60 44 CYS B CA 1
ATOM 798 C C . CYS B 1 62 ? 30.021 0.878 17.569 1.00 66.56 44 CYS B C 1
ATOM 799 O O . CYS B 1 62 ? 30.887 0.526 18.342 1.00 69.47 44 CYS B O 1
ATOM 802 N N . ASN B 1 63 ? 30.275 1.638 16.495 1.00 65.18 45 ASN B N 1
ATOM 803 C CA . ASN B 1 63 ? 31.646 2.015 16.078 1.00 68.97 45 ASN B CA 1
ATOM 804 C C . ASN B 1 63 ? 32.567 0.822 15.775 1.00 71.93 45 ASN B C 1
ATOM 805 O O . ASN B 1 63 ? 33.775 0.938 15.870 1.00 76.30 45 ASN B O 1
ATOM 810 N N . ASP B 1 64 ? 31.982 -0.307 15.385 1.00 69.85 46 ASP B N 1
ATOM 811 C CA . ASP B 1 64 ? 32.716 -1.486 14.918 1.00 72.81 46 ASP B CA 1
ATOM 812 C C . ASP B 1 64 ? 32.356 -1.687 13.450 1.00 69.97 46 ASP B C 1
ATOM 813 O O . ASP B 1 64 ? 31.482 -0.970 12.927 1.00 64.31 46 ASP B O 1
ATOM 818 N N . TRP B 1 65 ? 33.007 -2.650 12.800 1.00 73.03 47 TRP B N 1
ATOM 819 C CA . TRP B 1 65 ? 32.715 -2.991 11.403 1.00 71.23 47 TRP B CA 1
ATOM 820 C C . TRP B 1 65 ? 31.253 -3.379 11.264 1.00 66.78 47 TRP B C 1
ATOM 821 O O . TRP B 1 65 ? 30.750 -4.106 12.101 1.00 67.05 47 TRP B O 1
ATOM 832 N N . PHE B 1 66 ? 30.582 -2.927 10.202 1.00 62.11 48 PHE B N 1
ATOM 833 C CA . PHE B 1 66 ? 29.224 -3.399 9.931 1.00 58.56 48 PHE B CA 1
ATOM 834 C C . PHE B 1 66 ? 29.185 -4.923 9.981 1.00 60.59 48 PHE B C 1
ATOM 835 O O . PHE B 1 66 ? 30.061 -5.572 9.431 1.00 63.53 48 PHE B O 1
ATOM 843 N N . ARG B 1 67 ? 28.167 -5.463 10.650 1.00 59.57 49 ARG B N 1
ATOM 844 C CA . ARG B 1 67 ? 27.805 -6.886 10.610 1.00 61.35 49 ARG B CA 1
ATOM 845 C C . ARG B 1 67 ? 26.307 -6.991 10.228 1.00 58.08 49 ARG B C 1
ATOM 846 O O . ARG B 1 67 ? 25.466 -6.423 10.904 1.00 55.70 49 ARG B O 1
ATOM 848 N N . ASP B 1 68 ? 25.995 -7.703 9.142 1.00 58.81 50 ASP B N 1
ATOM 849 C CA . ASP B 1 68 ? 24.638 -7.788 8.559 1.00 56.40 50 ASP B CA 1
ATOM 850 C C . ASP B 1 68 ? 23.950 -6.395 8.462 1.00 51.70 50 ASP B C 1
ATOM 851 O O . ASP B 1 68 ? 22.869 -6.187 9.038 1.00 48.97 50 ASP B O 1
ATOM 856 N N . PRO B 1 69 ? 24.606 -5.443 7.791 1.00 50.53 51 PRO B N 1
ATOM 857 C CA . PRO B 1 69 ? 24.108 -4.070 7.803 1.00 47.62 51 PRO B CA 1
ATOM 858 C C . PRO B 1 69 ? 22.780 -3.976 7.087 1.00 45.11 51 PRO B C 1
ATOM 859 O O . PRO B 1 69 ? 22.573 -4.642 6.047 1.00 45.67 51 PRO B O 1
ATOM 863 N N . LEU B 1 70 ? 21.885 -3.196 7.693 1.00 42.42 52 LEU B N 1
ATOM 864 C CA . LEU B 1 70 ? 20.592 -2.881 7.148 1.00 41.53 52 LEU B CA 1
ATOM 865 C C . LEU B 1 70 ? 20.686 -1.440 6.736 1.00 40.47 52 LEU B C 1
ATOM 866 O O . LEU B 1 70 ? 21.256 -0.620 7.472 1.00 40.69 52 LEU B O 1
ATOM 871 N N . MET B 1 71 ? 20.103 -1.133 5.583 1.00 38.47 53 MET B N 1
ATOM 872 C CA . MET B 1 71 ? 19.940 0.241 5.158 1.00 38.25 53 MET B CA 1
ATOM 873 C C . MET B 1 71 ? 18.503 0.689 5.439 1.00 36.65 53 MET B C 1
ATOM 874 O O . MET B 1 71 ? 17.549 -0.040 5.120 1.00 37.65 53 MET B O 1
ATOM 879 N N . LEU B 1 72 ? 18.351 1.878 6.010 1.00 34.84 54 LEU B N 1
ATOM 880 C CA . LEU B 1 72 ? 17.028 2.449 6.245 1.00 34.69 54 LEU B CA 1
ATOM 881 C C . LEU B 1 72 ? 16.627 3.271 5.038 1.00 35.13 54 LEU B C 1
ATOM 882 O O . LEU B 1 72 ? 17.436 3.529 4.159 1.00 34.22 54 LEU B O 1
ATOM 887 N N . SER B 1 73 ? 15.373 3.709 5.038 1.00 35.69 55 SER B N 1
ATOM 888 C CA . SER B 1 73 ? 14.801 4.419 3.919 1.00 36.35 55 SER B CA 1
ATOM 889 C C . SER B 1 73 ? 15.542 5.726 3.607 1.00 36.45 55 SER B C 1
ATOM 890 O O . SER B 1 73 ? 15.497 6.191 2.481 1.00 35.72 55 SER B O 1
ATOM 893 N N . CYS B 1 74 ? 16.188 6.319 4.599 1.00 36.33 56 CYS B N 1
ATOM 894 C CA . CYS B 1 74 ? 16.980 7.533 4.390 1.00 37.90 56 CYS B CA 1
ATOM 895 C C . CYS B 1 74 ? 18.355 7.266 3.759 1.00 38.16 56 CYS B C 1
ATOM 896 O O . CYS B 1 74 ? 18.986 8.211 3.374 1.00 40.02 56 CYS B O 1
ATOM 899 N N . GLY B 1 75 ? 18.818 6.016 3.665 1.00 36.72 57 GLY B N 1
ATOM 900 C CA . GLY B 1 75 ? 20.128 5.724 3.091 1.00 37.52 57 GLY B CA 1
ATOM 901 C C . GLY B 1 75 ? 21.224 5.403 4.097 1.00 38.44 57 GLY B C 1
ATOM 902 O O . GLY B 1 75 ? 22.292 4.904 3.691 1.00 40.87 57 GLY B O 1
ATOM 903 N N . HIS B 1 76 ? 20.989 5.673 5.394 1.00 36.43 58 HIS B N 1
ATOM 904 C CA . HIS B 1 76 ? 21.919 5.282 6.434 1.00 36.31 58 HIS B CA 1
ATOM 905 C C . HIS B 1 76 ? 21.879 3.789 6.745 1.00 35.75 58 HIS B C 1
ATOM 906 O O . HIS B 1 76 ? 20.831 3.125 6.612 1.00 33.69 58 HIS B O 1
ATOM 913 N N . ASN B 1 77 ? 23.035 3.294 7.184 1.00 35.78 59 ASN B N 1
ATOM 914 C CA . ASN B 1 77 ? 23.279 1.877 7.418 1.00 36.56 59 ASN B CA 1
ATOM 915 C C . ASN B 1 77 ? 23.674 1.656 8.872 1.00 37.27 59 ASN B C 1
ATOM 916 O O . ASN B 1 77 ? 24.388 2.475 9.442 1.00 38.97 59 ASN B O 1
ATOM 921 N N . PHE B 1 78 ? 23.230 0.539 9.437 1.00 37.82 60 PHE B N 1
ATOM 922 C CA . PHE B 1 78 ? 23.562 0.099 10.805 1.00 39.75 60 PHE B CA 1
ATOM 923 C C . PHE B 1 78 ? 23.615 -1.415 10.822 1.00 41.44 60 PHE B C 1
ATOM 924 O O . PHE B 1 78 ? 22.887 -2.043 10.054 1.00 40.98 60 PHE B O 1
ATOM 932 N N . CYS B 1 79 ? 24.409 -2.021 11.694 1.00 44.16 61 CYS B N 1
ATOM 933 C CA . CYS B 1 79 ? 24.292 -3.478 11.913 1.00 46.87 61 CYS B CA 1
ATOM 934 C C . CYS B 1 79 ? 22.836 -3.813 12.205 1.00 45.64 61 CYS B C 1
ATOM 935 O O . CYS B 1 79 ? 22.156 -3.066 12.910 1.00 45.62 61 CYS B O 1
ATOM 938 N N . GLU B 1 80 ? 22.350 -4.916 11.652 1.00 47.19 62 GLU B N 1
ATOM 939 C CA . GLU B 1 80 ? 21.014 -5.394 11.958 1.00 47.61 62 GLU B CA 1
ATOM 940 C C . GLU B 1 80 ? 20.717 -5.381 13.459 1.00 48.24 62 GLU B C 1
ATOM 941 O O . GLU B 1 80 ? 19.679 -4.821 13.882 1.00 46.53 62 GLU B O 1
ATOM 947 N N . ALA B 1 81 ? 21.590 -6.019 14.246 1.00 50.45 63 ALA B N 1
ATOM 948 C CA . ALA B 1 81 ? 21.372 -6.113 15.715 1.00 52.31 63 ALA B CA 1
ATOM 949 C C . ALA B 1 81 ? 21.394 -4.738 16.399 1.00 50.14 63 ALA B C 1
ATOM 950 O O . ALA B 1 81 ? 20.657 -4.497 17.352 1.00 50.79 63 ALA B O 1
ATOM 952 N N . CYS B 1 82 ? 22.213 -3.833 15.890 1.00 48.32 64 CYS B N 1
ATOM 953 C CA . CYS B 1 82 ? 22.358 -2.506 16.477 1.00 47.39 64 CYS B CA 1
ATOM 954 C C . CYS B 1 82 ? 21.093 -1.675 16.291 1.00 44.39 64 CYS B C 1
ATOM 955 O O . CYS B 1 82 ? 20.570 -1.104 17.228 1.00 43.86 64 CYS B O 1
ATOM 958 N N . ILE B 1 83 ? 20.573 -1.619 15.076 1.00 42.79 65 ILE B N 1
ATOM 959 C CA . ILE B 1 83 ? 19.350 -0.836 14.849 1.00 41.14 65 ILE B CA 1
ATOM 960 C C . ILE B 1 83 ? 18.118 -1.478 15.524 1.00 42.03 65 ILE B C 1
ATOM 961 O O . ILE B 1 83 ? 17.299 -0.765 16.095 1.00 40.38 65 ILE B O 1
ATOM 966 N N . GLN B 1 84 ? 18.021 -2.809 15.498 1.00 44.14 66 GLN B N 1
ATOM 967 C CA . GLN B 1 84 ? 16.963 -3.508 16.226 1.00 46.53 66 GLN B CA 1
ATOM 968 C C . GLN B 1 84 ? 16.993 -3.217 17.737 1.00 47.95 66 GLN B C 1
ATOM 969 O O . GLN B 1 84 ? 15.955 -2.957 18.331 1.00 47.46 66 GLN B O 1
ATOM 975 N N . ASP B 1 85 ? 18.169 -3.248 18.350 1.00 49.03 67 ASP B N 1
ATOM 976 C CA . ASP B 1 85 ? 18.276 -2.933 19.783 1.00 51.63 67 ASP B CA 1
ATOM 977 C C . ASP B 1 85 ? 17.978 -1.457 20.068 1.00 49.20 67 ASP B C 1
ATOM 978 O O . ASP B 1 85 ? 17.302 -1.154 21.025 1.00 50.22 67 ASP B O 1
ATOM 983 N N . PHE B 1 86 ? 18.467 -0.554 19.216 1.00 46.36 68 PHE B N 1
ATOM 984 C CA . PHE B 1 86 ? 18.150 0.871 19.324 1.00 44.83 68 PHE B CA 1
ATOM 985 C C . PHE B 1 86 ? 16.633 1.125 19.344 1.00 44.81 68 PHE B C 1
ATOM 986 O O . PHE B 1 86 ? 16.111 1.802 20.198 1.00 45.39 68 PHE B O 1
ATOM 994 N N . TRP B 1 87 ? 15.943 0.532 18.385 1.00 43.69 69 TRP B N 1
ATOM 995 C CA . TRP B 1 87 ? 14.495 0.663 18.277 1.00 45.58 69 TRP B CA 1
ATOM 996 C C . TRP B 1 87 ? 13.705 -0.013 19.389 1.00 50.40 69 TRP B C 1
ATOM 997 O O . TRP B 1 87 ? 12.709 0.519 19.821 1.00 50.66 69 TRP B O 1
ATOM 1008 N N . ARG B 1 88 ? 14.161 -1.168 19.840 1.00 54.95 70 ARG B N 1
ATOM 1009 C CA . ARG B 1 88 ? 13.550 -1.887 20.948 1.00 62.57 70 ARG B CA 1
ATOM 1010 C C . ARG 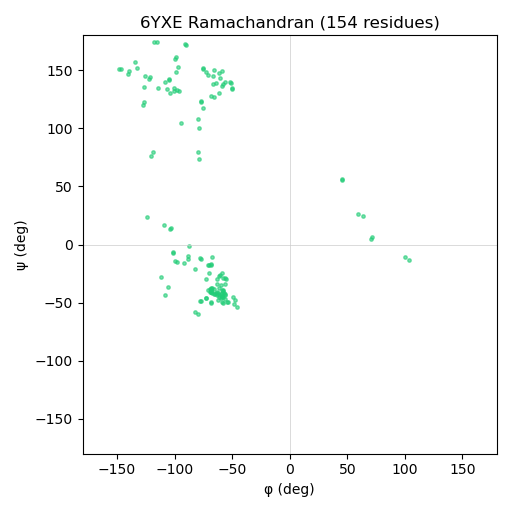B 1 88 ? 13.523 -1.067 22.240 1.00 66.56 70 ARG B C 1
ATOM 1011 O O . ARG B 1 88 ? 12.500 -1.111 22.939 1.00 69.17 70 ARG B O 1
ATOM 1019 N N . LEU B 1 89 ? 14.573 -0.300 22.540 1.00 68.12 71 LEU B N 1
ATOM 1020 C CA . LEU B 1 89 ? 14.575 0.492 23.799 1.00 74.88 71 LEU B CA 1
ATOM 1021 C C . LEU B 1 89 ? 14.427 2.000 23.655 1.00 75.32 71 LEU B C 1
ATOM 1022 O O . LEU B 1 89 ? 13.700 2.607 24.413 1.00 78.06 71 LEU B O 1
ATOM 1027 N N . GLN B 1 90 ? 15.128 2.598 22.702 1.00 75.96 72 GLN B N 1
ATOM 1028 C CA . GLN B 1 90 ? 15.394 4.057 22.701 1.00 77.42 72 GLN B CA 1
ATOM 1029 C C . GLN B 1 90 ? 14.644 4.878 21.619 1.00 74.97 72 GLN B C 1
ATOM 1030 O O . GLN B 1 90 ? 15.010 6.012 21.319 1.00 71.73 72 GLN B O 1
ATOM 1036 N N . ALA B 1 91 ? 13.606 4.283 21.046 1.00 73.62 73 ALA B N 1
ATOM 1037 C CA . ALA B 1 91 ? 12.663 4.969 20.196 1.00 71.91 73 ALA B CA 1
ATOM 1038 C C . ALA B 1 91 ? 11.223 4.753 20.667 1.00 72.77 73 ALA B C 1
ATOM 1039 O O . ALA B 1 91 ? 10.859 3.642 21.033 1.00 73.48 73 ALA B O 1
ATOM 1041 N N . LYS B 1 92 ? 10.437 5.843 20.692 1.00 71.40 74 LYS B N 1
ATOM 1042 C CA . LYS B 1 92 ? 8.947 5.813 20.641 1.00 72.16 74 LYS B CA 1
ATOM 1043 C C . LYS B 1 92 ? 8.453 5.835 19.163 1.00 71.23 74 LYS B C 1
ATOM 1044 O O . LYS B 1 92 ? 7.281 5.636 18.894 1.00 72.79 74 LYS B O 1
ATOM 1050 N N . GLU B 1 93 ? 9.343 6.135 18.218 1.00 68.70 75 GLU B N 1
ATOM 1051 C CA . GLU B 1 93 ? 9.114 5.933 16.781 1.00 65.45 75 GLU B CA 1
ATOM 1052 C C . GLU B 1 93 ? 10.335 5.243 16.218 1.00 60.34 75 GLU B C 1
ATOM 1053 O O . GLU B 1 93 ? 11.403 5.468 16.696 1.00 64.09 75 GLU B O 1
ATOM 1059 N N . THR B 1 94 ? 10.220 4.462 15.166 1.00 57.75 76 THR B N 1
ATOM 1060 C CA . THR B 1 94 ? 11.411 3.872 14.525 1.00 54.32 76 THR B CA 1
ATOM 1061 C C . THR B 1 94 ? 12.076 4.926 13.619 1.00 51.66 76 THR B C 1
ATOM 1062 O O . THR B 1 94 ? 11.918 4.914 12.395 1.00 52.12 76 THR B O 1
ATOM 1066 N N . PHE B 1 95 ? 12.831 5.812 14.238 1.00 47.58 77 PHE B N 1
ATOM 1067 C CA . PHE B 1 95 ? 13.581 6.846 13.506 1.00 43.55 77 PHE B CA 1
ATOM 1068 C C . PHE B 1 95 ? 15.062 6.480 13.307 1.00 40.88 77 PHE B C 1
ATOM 1069 O O . PHE B 1 95 ? 15.623 5.625 14.012 1.00 41.21 77 P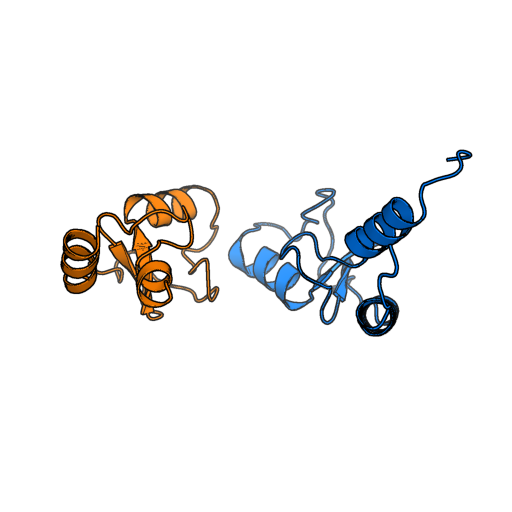HE B O 1
ATOM 1077 N N . CYS B 1 96 ? 15.694 7.145 12.354 1.00 38.44 78 CYS B N 1
ATOM 1078 C CA . CYS B 1 96 ? 17.115 6.951 12.095 1.00 36.61 78 CYS B CA 1
ATOM 1079 C C . CYS B 1 96 ? 17.912 7.689 13.151 1.00 37.43 78 CYS B C 1
ATOM 1080 O O . CYS B 1 96 ? 17.734 8.885 13.311 1.00 38.25 78 CYS B O 1
ATOM 1083 N N . PRO B 1 97 ? 18.790 6.988 13.886 1.00 37.66 79 PRO B N 1
ATOM 1084 C CA . PRO B 1 97 ? 19.656 7.651 14.867 1.00 38.53 79 PRO B CA 1
ATOM 1085 C C . PRO B 1 97 ? 20.507 8.795 14.318 1.00 38.73 79 PRO B C 1
ATOM 1086 O O . PRO B 1 97 ? 20.842 9.693 15.079 1.00 38.43 79 PRO B O 1
ATOM 1090 N N . GLU B 1 98 ? 20.894 8.739 13.026 1.00 37.83 80 GLU B N 1
ATOM 1091 C CA . GLU B 1 98 ? 21.756 9.774 12.444 1.00 39.61 80 GLU B CA 1
ATOM 1092 C C . GLU B 1 98 ? 20.981 11.006 12.017 1.00 39.01 80 GLU B C 1
ATOM 1093 O O . GLU B 1 98 ? 21.278 12.102 12.478 1.00 41.77 80 GLU B O 1
ATOM 1099 N N . CYS B 1 99 ? 20.007 10.836 11.128 1.00 36.88 81 CYS B N 1
ATOM 1100 C CA . CYS B 1 99 ? 19.288 11.952 10.534 1.00 37.18 81 CYS B CA 1
ATOM 1101 C C . CYS B 1 99 ? 17.908 12.211 11.141 1.00 37.24 81 CYS B C 1
ATOM 1102 O O . CYS B 1 99 ? 17.263 13.211 10.804 1.00 36.93 81 CYS B O 1
ATOM 1105 N N . LYS B 1 100 ? 17.462 11.320 12.028 1.00 36.40 82 LYS B N 1
ATOM 1106 C CA . LYS B 1 100 ? 16.199 11.484 12.751 1.00 38.61 82 LYS B CA 1
ATOM 1107 C C . LYS B 1 100 ? 14.949 11.301 11.892 1.00 38.47 82 LYS B C 1
ATOM 1108 O O . LYS B 1 100 ? 13.846 11.505 12.376 1.00 40.10 82 LYS B O 1
ATOM 1114 N N . MET B 1 101 ? 15.096 10.900 10.651 1.00 37.65 83 MET B N 1
ATOM 1115 C CA . MET B 1 101 ? 13.912 10.708 9.805 1.00 40.52 83 MET B CA 1
ATOM 1116 C C . MET B 1 101 ? 13.111 9.453 10.199 1.00 39.92 83 MET B C 1
ATOM 1117 O O . MET B 1 101 ? 13.673 8.446 10.632 1.00 38.55 83 MET B O 1
ATOM 1122 N N . LEU B 1 102 ? 11.807 9.536 10.001 1.00 42.08 84 LEU B N 1
ATOM 1123 C CA . LEU B 1 102 ? 10.871 8.495 10.408 1.00 44.24 84 LEU B CA 1
ATOM 1124 C C . LEU B 1 102 ? 10.886 7.349 9.413 1.00 44.96 84 LEU B C 1
ATOM 1125 O O . LEU B 1 102 ? 10.295 7.438 8.371 1.00 46.22 84 LEU B O 1
ATOM 1130 N N . CYS B 1 103 ? 11.571 6.285 9.738 1.00 47.11 85 CYS B N 1
ATOM 1131 C CA . CYS B 1 103 ? 11.731 5.147 8.830 1.00 48.90 85 CYS B CA 1
ATOM 1132 C C . CYS B 1 103 ? 10.719 4.120 9.276 1.00 52.39 85 CYS B C 1
ATOM 1133 O O . CYS B 1 103 ? 10.347 4.122 10.432 1.00 59.02 85 CYS B O 1
ATOM 1136 N N . GLN B 1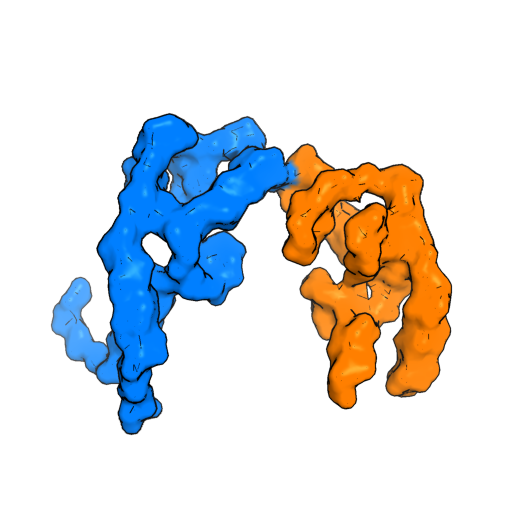 104 ? 10.170 3.316 8.378 1.00 53.11 86 GLN B N 1
ATOM 1137 C CA . GLN B 1 104 ? 9.326 2.191 8.804 1.00 53.57 86 GLN B CA 1
ATOM 1138 C C . GLN B 1 104 ? 10.147 0.907 8.822 1.00 49.49 86 GLN B C 1
ATOM 1139 O O . GLN B 1 104 ? 10.868 0.624 7.878 1.00 46.86 86 GLN B O 1
ATOM 1145 N N . TYR B 1 105 ? 10.021 0.153 9.905 1.00 46.71 87 TYR B N 1
ATOM 1146 C CA . TYR B 1 105 ? 10.718 -1.114 10.134 1.00 44.66 87 TYR B CA 1
ATOM 1147 C C . TYR B 1 105 ? 10.698 -2.042 8.930 1.00 44.15 87 TYR B C 1
ATOM 1148 O O . TYR B 1 105 ? 11.756 -2.542 8.519 1.00 41.37 87 TYR B O 1
ATOM 1157 N N A ASN B 1 106 ? 9.511 -2.261 8.355 0.50 46.44 88 ASN B N 1
ATOM 1158 N N B ASN B 1 106 ? 9.499 -2.202 8.389 0.50 46.51 88 ASN B N 1
ATOM 1159 C CA A ASN B 1 106 ? 9.357 -3.197 7.234 0.50 48.41 88 ASN B CA 1
ATOM 1160 C CA B ASN B 1 106 ? 9.204 -3.051 7.248 0.50 48.74 88 ASN B CA 1
ATOM 1161 C C A ASN B 1 106 ? 9.964 -2.729 5.921 0.50 47.34 88 ASN B C 1
ATOM 1162 C C B ASN B 1 106 ? 10.012 -2.741 5.991 0.50 47.44 88 ASN B C 1
ATOM 1163 O O A ASN B 1 106 ? 10.033 -3.516 4.960 0.50 49.59 88 ASN B O 1
ATOM 1164 O O B ASN B 1 106 ? 10.321 -3.660 5.188 0.50 49.56 88 ASN B O 1
ATOM 1173 N N . ASN B 1 107 ? 10.395 -1.466 5.856 1.00 44.89 89 ASN B N 1
ATOM 1174 C CA . ASN B 1 107 ? 11.104 -0.961 4.697 1.00 43.44 89 ASN B CA 1
ATOM 1175 C C . ASN B 1 107 ? 12.620 -1.128 4.754 1.00 41.84 89 ASN B C 1
ATOM 1176 O O . ASN B 1 107 ? 13.293 -0.821 3.764 1.00 43.72 89 ASN B O 1
ATOM 1181 N N . CYS B 1 108 ? 13.169 -1.577 5.878 1.00 40.16 90 CYS B N 1
ATOM 1182 C CA . CYS B 1 108 ? 14.584 -1.869 5.958 1.00 40.22 90 CYS B CA 1
ATOM 1183 C C . CYS B 1 108 ? 14.986 -2.915 4.930 1.00 40.35 90 CYS B C 1
ATOM 1184 O O . CYS B 1 108 ? 14.213 -3.809 4.622 1.00 40.70 90 CYS B O 1
ATOM 1187 N N . THR B 1 109 ? 16.226 -2.813 4.478 1.00 40.23 91 THR B N 1
ATOM 1188 C CA . THR B 1 109 ? 16.782 -3.730 3.523 1.00 41.91 91 THR B CA 1
ATOM 1189 C C . THR B 1 109 ? 18.225 -4.071 3.863 1.00 42.60 91 THR B C 1
ATOM 1190 O O . THR B 1 109 ? 18.952 -3.207 4.367 1.00 42.10 91 THR B O 1
ATOM 1194 N N . PHE B 1 110 ? 18.669 -5.298 3.520 1.00 44.65 92 PHE B N 1
ATOM 1195 C CA . PHE B 1 110 ? 20.099 -5.588 3.553 1.00 45.94 92 PHE B CA 1
ATOM 1196 C C . PHE B 1 110 ? 20.778 -4.744 2.488 1.00 44.78 92 PHE B C 1
ATOM 1197 O O . PHE B 1 110 ? 20.195 -4.376 1.465 1.00 45.69 92 PHE B O 1
ATOM 1205 N N . ASN B 1 111 ? 22.023 -4.410 2.752 1.00 44.33 93 ASN B N 1
ATOM 1206 C CA . ASN B 1 111 ? 22.872 -3.721 1.812 1.00 44.34 93 ASN B CA 1
ATOM 1207 C C . ASN B 1 111 ? 24.040 -4.682 1.571 1.00 47.56 93 ASN B C 1
ATOM 1208 O O . ASN B 1 111 ? 25.085 -4.512 2.183 1.00 49.02 93 ASN B O 1
ATOM 1213 N N . PRO B 1 112 ? 23.852 -5.713 0.710 1.00 49.22 94 PRO B N 1
ATOM 1214 C CA . PRO B 1 112 ? 24.874 -6.781 0.598 1.00 53.00 94 PRO B CA 1
ATOM 1215 C C . PRO B 1 112 ? 26.251 -6.333 0.099 1.00 55.77 94 PRO B C 1
ATOM 1216 O O . PRO B 1 112 ? 27.273 -6.901 0.508 1.00 58.42 94 PRO B O 1
ATOM 1220 N N . VAL B 1 113 ? 26.311 -5.299 -0.732 1.00 55.69 95 VAL B N 1
ATOM 1221 C CA . VAL B 1 113 ? 27.620 -4.826 -1.206 1.00 58.90 95 VAL B CA 1
ATOM 1222 C C . VAL B 1 113 ? 28.491 -4.395 -0.011 1.00 59.47 95 VAL B C 1
ATOM 1223 O O . VAL B 1 113 ? 29.690 -4.561 -0.039 1.00 62.07 95 VAL B O 1
ATOM 1227 N N . LEU B 1 114 ? 27.869 -3.837 1.020 1.00 57.54 96 LEU B N 1
ATOM 1228 C CA . LEU B 1 114 ? 28.545 -3.445 2.262 1.00 59.30 96 LEU B CA 1
ATOM 1229 C C . LEU B 1 114 ? 29.179 -4.611 3.000 1.00 62.93 96 LEU B C 1
ATOM 1230 O O . LEU B 1 114 ? 30.314 -4.491 3.464 1.00 66.15 96 LEU B O 1
ATOM 1235 N N . ASP B 1 115 ? 28.459 -5.732 3.101 1.00 65.13 97 ASP B N 1
ATOM 1236 C CA . ASP B 1 115 ? 29.030 -6.957 3.681 1.00 70.65 97 ASP B CA 1
ATOM 1237 C C . ASP B 1 115 ? 30.286 -7.360 2.960 1.00 76.00 97 ASP B C 1
ATOM 1238 O O . ASP B 1 115 ? 31.271 -7.677 3.620 1.00 80.07 97 ASP B O 1
ATOM 1243 N N . LYS B 1 116 ? 30.248 -7.361 1.620 1.00 77.01 98 LYS B N 1
ATOM 1244 C CA . LYS B 1 116 ? 31.398 -7.774 0.832 1.00 81.88 98 LYS B CA 1
ATOM 1245 C C . LYS B 1 116 ? 32.584 -6.846 1.041 1.00 82.78 98 LYS B C 1
ATOM 1246 O O . LYS B 1 116 ? 33.710 -7.319 1.168 1.00 87.81 98 LYS B O 1
ATOM 1252 N N . LEU B 1 117 ? 32.337 -5.539 1.096 1.00 78.05 99 LEU B N 1
ATOM 1253 C CA . LEU B 1 117 ? 33.416 -4.565 1.301 1.00 80.17 99 LEU B CA 1
ATOM 1254 C C . LEU B 1 117 ? 34.032 -4.674 2.708 1.00 82.01 99 LEU B C 1
ATOM 1255 O O . LEU B 1 117 ? 35.250 -4.616 2.854 1.00 86.42 99 LEU B O 1
ATOM 1260 N N . VAL B 1 118 ? 33.188 -4.857 3.721 1.00 79.91 100 VAL B N 1
ATOM 1261 C CA . VAL B 1 118 ? 33.664 -5.083 5.096 1.00 82.43 100 VAL B CA 1
ATOM 1262 C C . VAL B 1 118 ? 34.558 -6.325 5.162 1.00 89.13 100 VAL B C 1
ATOM 1263 O O . VAL B 1 118 ? 35.656 -6.274 5.708 1.00 93.88 100 VAL B O 1
ATOM 1267 N N . GLU B 1 119 ? 34.089 -7.433 4.599 1.00 90.22 101 GLU B N 1
ATOM 1268 C CA . GLU B 1 119 ? 34.869 -8.677 4.592 1.00 96.85 101 GLU B CA 1
ATOM 1269 C C . GLU B 1 119 ? 36.248 -8.498 3.962 1.00 103.19 101 GLU B C 1
ATOM 1270 O O . GLU B 1 119 ? 37.238 -8.993 4.488 1.00 108.61 101 GLU B O 1
ATOM 1276 N N . LYS B 1 120 ? 36.307 -7.778 2.849 1.00 102.98 102 LYS B N 1
ATOM 1277 C CA . LYS B 1 120 ? 37.544 -7.617 2.109 1.00 109.89 102 LYS B CA 1
ATOM 1278 C C . LYS B 1 120 ? 38.508 -6.703 2.839 1.00 113.25 102 LYS B C 1
ATOM 1279 O O . LYS B 1 120 ? 39.675 -7.026 2.971 1.00 121.18 102 LYS B O 1
ATOM 1281 N N . ILE B 1 121 ? 38.022 -5.574 3.325 1.00 109.88 103 ILE B N 1
ATOM 1282 C CA . ILE B 1 121 ? 38.907 -4.568 3.921 1.00 113.94 103 ILE B CA 1
ATOM 1283 C C . ILE B 1 121 ? 39.528 -4.963 5.274 1.00 119.00 103 ILE B C 1
ATOM 1284 O O . ILE B 1 121 ? 40.618 -4.483 5.581 1.00 124.81 103 ILE B O 1
ATOM 1289 N N . LYS B 1 122 ? 38.922 -5.871 6.046 1.00 119.01 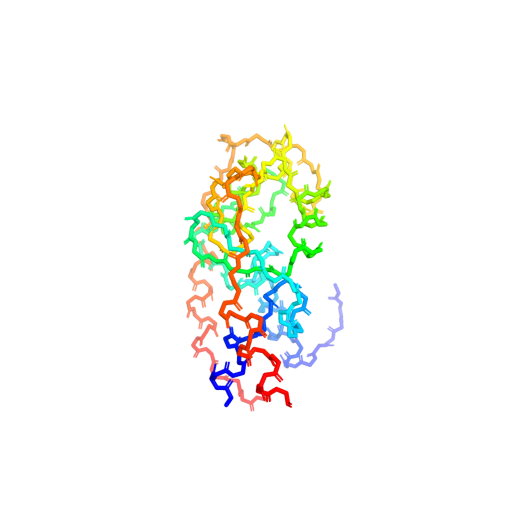104 LYS B N 1
ATOM 1290 C CA . LYS B 1 122 ? 39.644 -6.413 7.217 1.00 124.79 104 LYS B CA 1
ATOM 1291 C C . LYS B 1 122 ? 40.968 -7.093 6.793 1.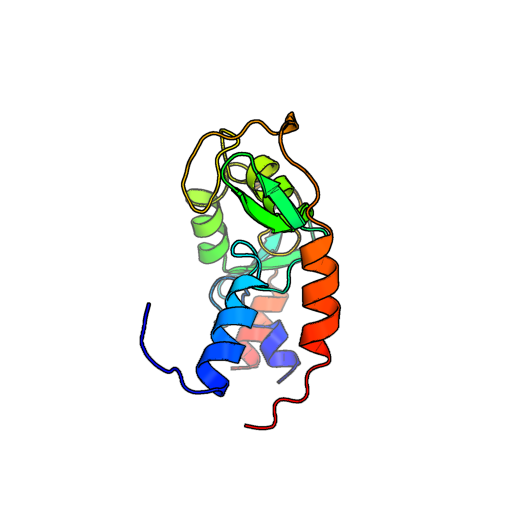00 132.13 104 LYS B C 1
ATOM 1292 O O . LYS B 1 122 ? 40.993 -8.249 6.372 1.00 133.86 104 LYS B O 1
#

Foldseek 3Di:
DPDDDDPVVVLVVVVQQQAAPQVRHGADQWKAFPVGDIHRPVRLVCCVVPPDPASADPPPRDHTDPVRIDGDVVSVVVSVVSVPDDDPD/DVLVQVQAAPQVRHGADQWKAFPVGDIHRPVRLVVCCVPPDPASADPPPRDGTDPVRIDGPVVSVVSSVVVD

GO terms:
  GO:0042802 identical protein binding (F, IPI)
  GO:0005515 protein binding (F, IPI)
  GO:0061630 ubiquitin protein ligase activity (F, IDA)
  GO:0005813 centrosome (C, IDA)
  GO:0071539 protein localization to centrosome (P, IDA)
  GO:0004842 ubiquitin-protein transferase activity (F, IDA)
  GO:0005634 nucleus (C, IDA)
  GO:0005737 cytoplasm (C, IDA)
  GO:0016607 nuclear speck (C, IDA)
  GO:0061630 ubiquitin protein ligase activity (F, EXP)
  GO:0005737 cytoplasm (C, EXP)
  GO:0005829 cytosol (C, TAS)

Nearest PDB structures (foldseek):
  6yxe-assembly1_A-3  TM=1.011E+00  e=5.558E-19  Homo sapiens
  6yxe-assembly2_B-2  TM=1.001E+00  e=1.287E-14  Homo sapiens
  5eya-assembly1_G  TM=7.637E-01  e=1.367E-06  Homo sapiens
  5fer-assembly1_A  TM=8.155E-01  e=3.072E-06  Homo sapiens
  7lyb-assembly1_M  TM=8.780E-01  e=3.043E-05  Homo sapiens